Protein AF-A0A5M8RG56-F1 (afdb_monomer)

Solvent-accessible surface area (backbone atoms only — not comparable to full-atom values): 4399 Å² total; per-residue (Å²): 124,36,46,21,67,37,62,45,72,41,80,87,81,68,44,73,44,47,64,71,35,78,48,76,72,92,54,60,70,58,49,50,51,36,32,75,71,58,26,30,56,70,91,64,95,68,78,94,81,77,82,88,80,94,77,82,88,81,84,79,88,72,82,89,134

Foldseek 3Di:
DWAFQPWDQDPVVRDIDHHRDDDDDPDPVVVVVCVVVVGTDDPPPDDDDDDDDDDDDPPPDDDDD

Sequence (65 aa):
MYKVIVPFRDKATKKRYEKGDTFSSDNAERIAFLIEQGRLEQPTKETPKQEETKKAPSKSKKGDK

Nearest PDB structures (foldseek):
  3hxm-assembly1_A  TM=2.548E-01  e=7.254E+00  Thermus thermophilus HB27

Structure (mmCIF, N/CA/C/O backbone):
data_AF-A0A5M8RG56-F1
#
_entry.id   AF-A0A5M8RG56-F1
#
loop_
_atom_site.group_PDB
_atom_site.id
_atom_site.type_symbol
_atom_site.label_atom_id
_atom_site.label_alt_id
_atom_site.label_comp_id
_atom_site.label_asym_id
_atom_site.label_entity_id
_atom_site.label_seq_id
_atom_site.pdbx_PDB_ins_code
_atom_site.Cartn_x
_atom_site.Cartn_y
_atom_site.Cartn_z
_atom_site.occupancy
_atom_site.B_iso_or_equiv
_atom_site.auth_seq_id
_atom_site.auth_comp_id
_atom_site.auth_asym_id
_atom_site.auth_atom_id
_atom_site.pdbx_PDB_model_num
ATOM 1 N N . MET A 1 1 ? 4.318 -9.022 6.123 1.00 80.69 1 MET A N 1
ATOM 2 C CA . MET A 1 1 ? 2.997 -9.179 5.475 1.00 80.69 1 MET A CA 1
ATOM 3 C C . MET A 1 1 ? 2.081 -8.096 6.016 1.00 80.69 1 MET A C 1
ATOM 5 O O . MET A 1 1 ? 2.119 -7.863 7.215 1.00 80.69 1 MET A O 1
ATOM 9 N N . TYR A 1 2 ? 1.316 -7.430 5.152 1.00 87.50 2 TYR A N 1
ATOM 10 C CA . TYR A 1 2 ? 0.438 -6.311 5.506 1.00 87.50 2 TYR A CA 1
ATOM 11 C C . TYR A 1 2 ? -1.001 -6.653 5.157 1.00 87.50 2 TYR A C 1
ATOM 13 O O . TYR A 1 2 ? -1.260 -7.261 4.116 1.00 87.50 2 TYR A O 1
ATOM 21 N N . LYS A 1 3 ? -1.941 -6.253 6.010 1.00 89.94 3 LYS A N 1
ATOM 22 C CA . LYS A 1 3 ? -3.359 -6.466 5.743 1.00 89.94 3 LYS A CA 1
ATOM 23 C C . LYS A 1 3 ? -3.907 -5.332 4.890 1.00 89.94 3 LYS A C 1
ATOM 25 O O . LYS A 1 3 ? -3.622 -4.160 5.127 1.00 89.94 3 LYS A O 1
ATOM 30 N N . VAL A 1 4 ? -4.679 -5.687 3.875 1.00 91.12 4 VAL A N 1
ATOM 31 C CA . VAL A 1 4 ? -5.310 -4.732 2.970 1.00 91.12 4 VAL A CA 1
ATOM 32 C C . VAL A 1 4 ? -6.582 -4.221 3.628 1.00 91.12 4 VAL A C 1
ATOM 34 O O . VAL A 1 4 ? -7.496 -4.989 3.911 1.00 91.12 4 VAL A O 1
ATOM 37 N N . ILE A 1 5 ? -6.659 -2.919 3.877 1.00 90.25 5 ILE A N 1
ATOM 38 C CA . ILE A 1 5 ? -7.833 -2.287 4.496 1.00 90.25 5 ILE A CA 1
ATOM 39 C C . ILE A 1 5 ? -8.747 -1.638 3.455 1.00 90.25 5 ILE A C 1
ATOM 41 O O . ILE A 1 5 ? -9.965 -1.598 3.645 1.00 90.25 5 ILE A O 1
ATOM 45 N N . VAL A 1 6 ? -8.181 -1.217 2.318 1.00 88.62 6 VAL A N 1
ATOM 46 C CA . VAL A 1 6 ? -8.917 -0.665 1.176 1.00 88.62 6 VAL A CA 1
ATOM 47 C C . VAL A 1 6 ? -8.535 -1.435 -0.085 1.00 88.62 6 VAL A C 1
ATOM 49 O O . VAL A 1 6 ? -7.346 -1.546 -0.392 1.00 88.62 6 VAL A O 1
ATOM 52 N N . PRO A 1 7 ? -9.514 -1.947 -0.853 1.00 92.69 7 PRO A N 1
ATOM 53 C CA . PRO A 1 7 ? -9.233 -2.722 -2.049 1.00 92.69 7 PRO A CA 1
ATOM 54 C C . PRO A 1 7 ? -8.468 -1.895 -3.083 1.00 92.69 7 PRO A C 1
ATOM 56 O O . PRO A 1 7 ? -8.783 -0.732 -3.359 1.00 92.69 7 PRO A O 1
ATOM 59 N N . PHE A 1 8 ? -7.467 -2.508 -3.704 1.00 90.94 8 PHE A N 1
ATOM 60 C CA . PHE A 1 8 ? -6.652 -1.845 -4.712 1.00 90.94 8 PHE A CA 1
ATOM 61 C C . PHE A 1 8 ? -6.219 -2.791 -5.815 1.00 90.94 8 PHE A C 1
ATOM 63 O O . PHE A 1 8 ? -6.163 -4.007 -5.649 1.00 90.94 8 PHE A O 1
ATOM 70 N N . ARG A 1 9 ? -5.920 -2.212 -6.978 1.00 91.69 9 ARG A N 1
ATOM 71 C CA . ARG A 1 9 ? -5.346 -2.952 -8.094 1.00 91.69 9 ARG A CA 1
ATOM 72 C C . ARG A 1 9 ? -3.859 -2.676 -8.159 1.00 91.69 9 ARG A C 1
ATOM 74 O O . ARG A 1 9 ? -3.423 -1.547 -8.367 1.00 91.69 9 ARG A O 1
ATOM 81 N N . ASP A 1 10 ? -3.102 -3.739 -7.999 1.00 88.56 10 ASP A N 1
ATOM 82 C CA . ASP A 1 10 ? -1.671 -3.757 -8.158 1.00 88.56 10 ASP A CA 1
ATOM 83 C C . ASP A 1 10 ? -1.328 -3.663 -9.648 1.00 88.56 10 ASP A C 1
ATOM 85 O O . ASP A 1 10 ? -1.727 -4.512 -10.445 1.00 88.56 10 ASP A O 1
ATOM 89 N N . LYS A 1 11 ? -0.614 -2.609 -10.049 1.00 84.75 11 LYS A N 1
ATOM 90 C CA . LYS A 1 11 ? -0.207 -2.430 -11.451 1.00 84.75 11 LYS A CA 1
ATOM 91 C C . LYS A 1 11 ? 0.954 -3.341 -11.865 1.00 84.75 11 LYS A C 1
ATOM 93 O O . LYS A 1 11 ? 1.067 -3.641 -13.048 1.00 84.75 11 LYS A O 1
ATOM 98 N N . ALA A 1 12 ? 1.779 -3.787 -10.918 1.00 84.75 12 ALA A N 1
ATOM 99 C CA . ALA A 1 12 ? 2.954 -4.617 -11.176 1.00 84.75 12 ALA A CA 1
ATOM 100 C C . ALA A 1 12 ? 2.565 -6.089 -11.381 1.00 84.75 12 ALA A C 1
ATOM 102 O O . ALA A 1 12 ? 2.909 -6.697 -12.388 1.00 84.75 12 ALA A O 1
ATOM 103 N N . THR A 1 13 ? 1.776 -6.648 -10.464 1.00 85.88 13 THR A N 1
ATOM 104 C CA . THR A 1 13 ? 1.300 -8.039 -10.523 1.00 85.88 13 THR A CA 1
ATOM 105 C C . THR A 1 13 ? -0.009 -8.178 -11.296 1.00 85.88 13 THR A C 1
ATOM 107 O O . THR A 1 13 ? -0.452 -9.293 -11.562 1.00 85.88 13 THR A O 1
ATOM 110 N N . LYS A 1 14 ? -0.659 -7.052 -11.634 1.00 88.56 14 LYS A N 1
ATOM 111 C CA . LYS A 1 14 ? -2.007 -6.974 -12.226 1.00 88.56 14 LYS A CA 1
ATOM 112 C C . LYS A 1 14 ? -3.102 -7.596 -11.348 1.00 88.56 14 LYS A C 1
ATOM 114 O O . LYS A 1 14 ? -4.251 -7.670 -11.793 1.00 88.56 14 LYS A O 1
ATOM 119 N N . LYS A 1 15 ? -2.779 -7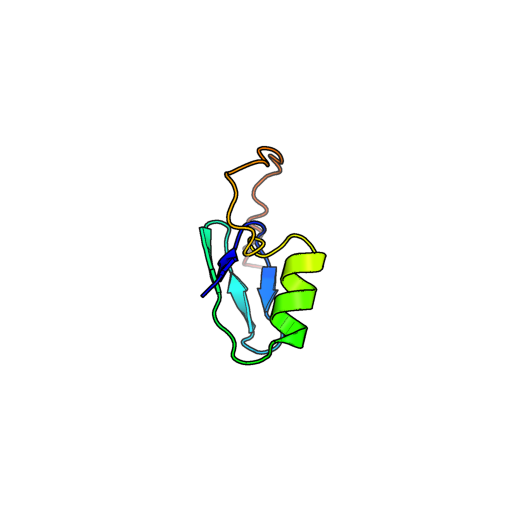.993 -10.110 1.00 90.62 15 LYS A N 1
ATOM 120 C CA . LYS A 1 15 ? -3.719 -8.576 -9.150 1.00 90.62 15 LYS A CA 1
ATOM 121 C C . LYS A 1 15 ? -4.557 -7.490 -8.487 1.00 90.62 15 LYS A C 1
ATOM 123 O O . LYS A 1 15 ? -4.110 -6.366 -8.262 1.00 90.62 15 LYS A O 1
ATOM 128 N N . ARG A 1 16 ? -5.805 -7.827 -8.187 1.00 92.12 16 ARG A N 1
ATOM 129 C CA . ARG A 1 16 ? -6.672 -7.006 -7.347 1.00 92.12 16 ARG A CA 1
ATOM 130 C C . ARG A 1 16 ? -6.645 -7.603 -5.950 1.00 92.12 16 ARG A C 1
ATOM 132 O O . ARG A 1 16 ? -6.862 -8.800 -5.819 1.00 92.12 16 ARG A O 1
ATOM 139 N N . TYR A 1 17 ? -6.372 -6.764 -4.965 1.00 92.50 17 TYR A N 1
ATOM 140 C CA . TYR A 1 17 ? -6.441 -7.114 -3.558 1.00 92.50 17 TYR A CA 1
ATOM 141 C C . TYR A 1 17 ? -7.738 -6.560 -2.981 1.00 92.50 17 TYR A C 1
ATOM 143 O O . TYR A 1 17 ? -8.097 -5.406 -3.248 1.00 92.50 17 TYR A O 1
ATOM 151 N N . GLU A 1 18 ? -8.452 -7.386 -2.230 1.00 92.50 18 GLU A N 1
ATOM 152 C CA . GLU A 1 18 ? -9.688 -7.030 -1.549 1.00 92.50 18 GLU A CA 1
ATOM 153 C C . GLU A 1 18 ? -9.438 -6.634 -0.093 1.00 92.50 18 GLU A C 1
ATOM 155 O O . GLU A 1 18 ? -8.357 -6.820 0.464 1.00 92.50 18 GLU A O 1
ATOM 160 N N . LYS A 1 19 ? -10.445 -6.034 0.544 1.00 89.25 19 LYS A N 1
ATOM 161 C CA . LYS A 1 19 ? -10.357 -5.712 1.968 1.00 89.25 19 LYS A CA 1
ATOM 162 C C . LYS A 1 19 ? -1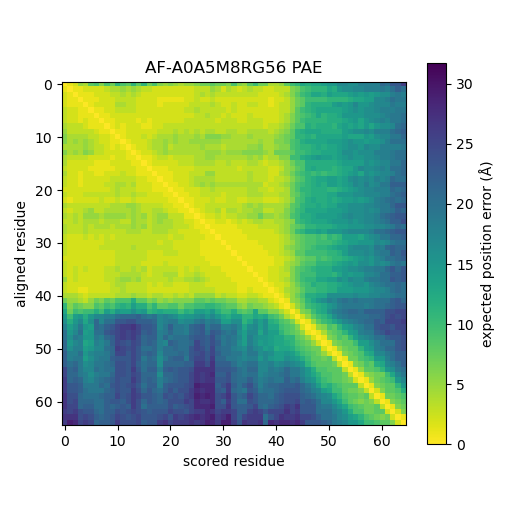0.246 -7.010 2.772 1.00 89.25 19 LYS A C 1
ATOM 164 O O . LYS A 1 19 ? -11.09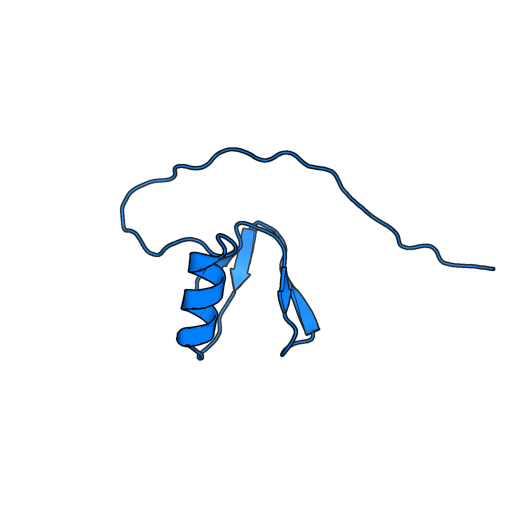9 -7.881 2.661 1.00 89.25 19 LYS A O 1
ATOM 169 N N . GLY A 1 20 ? -9.228 -7.096 3.616 1.00 87.88 20 GLY A N 1
ATOM 170 C CA . GLY A 1 20 ? -8.889 -8.271 4.409 1.00 87.88 20 GLY A CA 1
ATOM 171 C C . GLY A 1 20 ? -7.842 -9.176 3.763 1.00 87.88 20 GLY A C 1
ATOM 172 O O . GLY A 1 20 ? -7.300 -10.017 4.478 1.00 87.88 20 GLY A O 1
ATOM 173 N N . ASP A 1 21 ? -7.512 -8.981 2.479 1.00 91.06 21 ASP A N 1
ATOM 174 C CA . ASP A 1 21 ? -6.437 -9.736 1.835 1.00 91.06 21 ASP A CA 1
ATOM 175 C C . ASP A 1 21 ? -5.079 -9.431 2.461 1.00 91.06 21 ASP A C 1
ATOM 177 O O . ASP A 1 21 ? -4.857 -8.398 3.099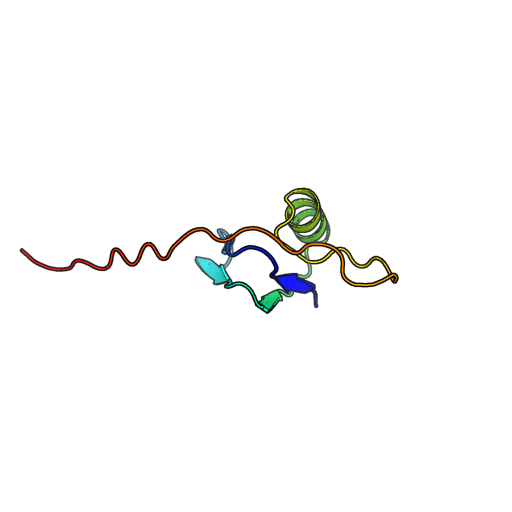 1.00 91.06 21 ASP A O 1
ATOM 181 N N . THR A 1 22 ? -4.140 -10.347 2.237 1.00 89.94 22 THR A N 1
ATOM 182 C CA . THR A 1 22 ? -2.755 -10.179 2.672 1.00 89.94 22 THR A CA 1
ATOM 183 C C . THR A 1 22 ? -1.901 -9.725 1.497 1.00 89.94 22 THR A C 1
ATOM 185 O O . THR A 1 22 ? -1.791 -10.410 0.480 1.00 89.94 22 THR A O 1
ATOM 188 N N . PHE A 1 23 ? -1.268 -8.567 1.642 1.00 88.56 23 PHE A N 1
ATOM 189 C CA . PHE A 1 23 ? -0.295 -8.046 0.697 1.00 88.56 23 PHE A CA 1
ATOM 190 C C . PHE A 1 23 ? 1.126 -8.278 1.217 1.00 88.56 23 PHE A C 1
ATOM 192 O O . PHE A 1 23 ? 1.455 -7.980 2.369 1.00 88.56 23 PHE A O 1
ATOM 199 N N . SER A 1 24 ? 1.987 -8.803 0.350 1.00 87.81 24 SER A N 1
ATOM 200 C CA . SER A 1 24 ? 3.414 -8.963 0.619 1.00 87.81 24 SER A CA 1
ATOM 201 C C . SER A 1 24 ? 4.198 -8.524 -0.606 1.00 87.81 24 SER A C 1
ATOM 203 O O . SER A 1 24 ? 3.819 -8.835 -1.734 1.00 87.81 24 SER A O 1
ATOM 205 N N . SER A 1 25 ? 5.258 -7.760 -0.378 1.00 86.56 25 SER A N 1
ATOM 206 C CA . SER A 1 25 ? 6.119 -7.199 -1.412 1.00 86.56 25 SER A CA 1
ATOM 207 C C . SER A 1 25 ? 7.460 -6.863 -0.771 1.00 86.56 25 SER A C 1
ATOM 209 O O . SER A 1 25 ? 7.477 -6.353 0.344 1.00 86.56 25 SER A O 1
ATOM 211 N N . ASP A 1 26 ? 8.563 -7.105 -1.471 1.00 89.25 26 ASP A N 1
ATOM 212 C CA . ASP A 1 26 ? 9.914 -6.785 -0.979 1.00 89.25 26 ASP A CA 1
ATOM 213 C C . ASP A 1 26 ? 10.268 -5.301 -1.164 1.00 89.25 26 ASP A C 1
ATOM 215 O O . ASP A 1 26 ? 11.207 -4.781 -0.570 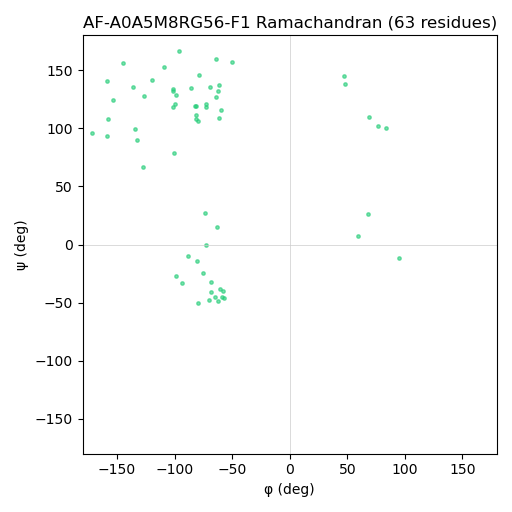1.00 89.25 26 ASP A O 1
ATOM 219 N N . ASN A 1 27 ? 9.488 -4.587 -1.980 1.00 89.62 27 ASN A N 1
ATOM 220 C CA . ASN A 1 27 ? 9.673 -3.161 -2.216 1.00 89.62 27 ASN A CA 1
ATOM 221 C C . ASN A 1 27 ? 9.081 -2.319 -1.064 1.00 89.62 27 ASN A C 1
ATOM 223 O O . ASN A 1 27 ? 7.858 -2.188 -0.943 1.00 89.62 27 ASN A O 1
ATOM 227 N N . ALA A 1 28 ? 9.956 -1.746 -0.233 1.00 88.50 28 ALA A N 1
ATOM 228 C CA . ALA A 1 28 ? 9.585 -0.946 0.934 1.00 88.50 28 ALA A CA 1
ATOM 229 C C . ALA A 1 28 ? 8.918 0.391 0.572 1.00 88.50 28 ALA A C 1
ATOM 231 O O . ALA A 1 28 ? 7.917 0.750 1.190 1.00 88.50 28 ALA A O 1
ATOM 232 N N . GLU A 1 29 ? 9.403 1.092 -0.460 1.00 90.56 29 GLU A N 1
ATOM 233 C CA . GLU A 1 29 ? 8.817 2.359 -0.935 1.00 90.56 29 GLU A CA 1
ATOM 234 C C . GLU A 1 29 ? 7.355 2.163 -1.332 1.00 90.56 29 GLU A C 1
ATOM 236 O O . GLU A 1 29 ? 6.469 2.954 -1.015 1.00 90.56 29 GLU A O 1
ATOM 241 N N . ARG A 1 30 ? 7.087 1.030 -1.979 1.00 89.31 30 ARG A N 1
ATOM 242 C CA . ARG A 1 30 ? 5.749 0.642 -2.389 1.00 89.31 30 ARG A CA 1
ATOM 243 C C . ARG A 1 30 ? 4.820 0.394 -1.209 1.00 89.31 30 ARG A C 1
ATOM 245 O O . ARG A 1 30 ? 3.661 0.802 -1.247 1.00 89.31 30 ARG A O 1
ATOM 252 N N . ILE A 1 31 ? 5.302 -0.323 -0.199 1.00 88.62 31 ILE A N 1
ATOM 253 C CA . ILE A 1 31 ? 4.535 -0.583 1.018 1.00 88.62 31 ILE A CA 1
ATOM 254 C C . ILE A 1 31 ? 4.230 0.742 1.714 1.00 88.62 31 ILE A C 1
ATOM 256 O O . ILE A 1 31 ? 3.068 0.994 2.017 1.00 88.62 31 ILE A O 1
ATOM 260 N N . ALA A 1 32 ? 5.240 1.597 1.900 1.00 90.00 32 ALA A N 1
ATOM 261 C CA . ALA A 1 32 ? 5.085 2.910 2.516 1.00 90.00 32 ALA A CA 1
ATOM 262 C C . ALA A 1 32 ? 4.053 3.761 1.765 1.00 90.00 32 ALA A C 1
ATOM 264 O O . ALA A 1 32 ? 3.121 4.262 2.384 1.00 90.00 32 ALA A O 1
ATOM 265 N N . PHE A 1 33 ? 4.126 3.809 0.432 1.00 90.38 33 PHE A N 1
ATOM 266 C CA . PHE A 1 33 ? 3.140 4.503 -0.396 1.00 90.38 33 PHE A CA 1
ATOM 267 C C . PHE A 1 33 ? 1.722 3.952 -0.197 1.00 90.38 33 PHE A C 1
ATOM 269 O O . PHE A 1 33 ? 0.768 4.708 -0.049 1.00 90.38 33 PHE A O 1
ATOM 276 N N . LEU A 1 34 ? 1.546 2.628 -0.169 1.00 90.00 34 LEU A N 1
ATOM 277 C CA . LEU A 1 34 ? 0.227 2.024 0.044 1.00 90.00 34 LEU A CA 1
ATOM 278 C C . LEU A 1 34 ? -0.310 2.261 1.464 1.00 90.00 34 LEU A C 1
ATOM 280 O O . LEU A 1 34 ? -1.523 2.370 1.635 1.00 90.00 34 LEU A O 1
ATOM 284 N N . ILE A 1 35 ? 0.568 2.340 2.461 1.00 89.00 35 ILE A N 1
ATOM 285 C CA . ILE A 1 35 ? 0.222 2.690 3.840 1.00 89.00 35 ILE A CA 1
ATOM 286 C C . ILE A 1 35 ? -0.179 4.170 3.937 1.00 89.00 35 ILE A C 1
ATOM 288 O O . ILE A 1 35 ? -1.228 4.476 4.496 1.00 89.00 35 ILE A O 1
ATOM 292 N N . GLU A 1 36 ? 0.606 5.077 3.351 1.00 88.62 36 GLU A N 1
ATOM 293 C CA . GLU A 1 36 ? 0.340 6.523 3.317 1.00 88.62 36 GLU A CA 1
ATOM 294 C C . GLU A 1 36 ? -0.981 6.833 2.601 1.00 88.62 36 GLU A C 1
ATOM 296 O O . GLU A 1 36 ? -1.771 7.659 3.046 1.00 88.62 36 GLU A O 1
ATOM 301 N N . GLN A 1 37 ? -1.279 6.092 1.532 1.00 87.62 37 GLN A N 1
ATOM 302 C CA . GLN A 1 37 ? -2.555 6.158 0.818 1.00 87.62 37 GLN A CA 1
ATOM 303 C C . GLN A 1 37 ? -3.729 5.512 1.580 1.00 87.62 37 GLN A C 1
ATOM 305 O O . GLN A 1 37 ? -4.838 5.460 1.047 1.00 87.62 37 GLN A O 1
ATOM 310 N N . GLY A 1 38 ? -3.501 4.955 2.775 1.00 87.19 38 GLY A N 1
ATOM 311 C CA . GLY A 1 38 ? -4.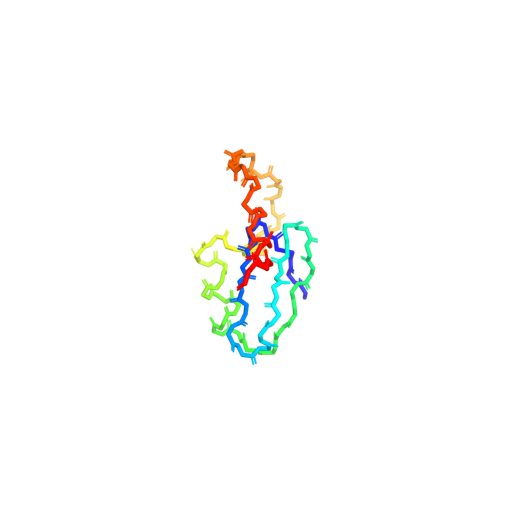530 4.302 3.588 1.00 87.19 38 GLY A CA 1
ATOM 312 C C . GLY A 1 38 ? -5.064 3.000 2.986 1.00 87.19 38 GLY A C 1
ATOM 313 O O . GLY A 1 38 ? -6.212 2.632 3.222 1.00 87.19 38 GLY A O 1
ATOM 314 N N . ARG A 1 39 ? -4.272 2.305 2.159 1.00 89.94 39 ARG A N 1
ATOM 315 C CA . ARG A 1 39 ? -4.665 1.032 1.527 1.00 89.94 39 ARG A CA 1
ATOM 316 C C . ARG A 1 39 ? -4.226 -0.193 2.313 1.00 89.94 39 ARG A C 1
ATOM 318 O O . ARG A 1 39 ? -4.933 -1.203 2.296 1.00 89.94 39 ARG A O 1
ATOM 325 N N . LEU A 1 40 ? -3.084 -0.103 2.983 1.00 90.31 40 LEU A N 1
ATOM 326 C CA . LEU A 1 40 ? -2.561 -1.132 3.876 1.00 90.31 40 LEU A CA 1
ATOM 327 C C . LEU A 1 40 ? -2.653 -0.675 5.329 1.00 90.31 40 LEU A C 1
ATOM 329 O O . LEU A 1 40 ? -2.622 0.517 5.621 1.00 90.31 40 LEU A O 1
ATOM 333 N N . GLU A 1 41 ? -2.751 -1.645 6.229 1.00 86.25 41 GLU A N 1
ATOM 334 C CA . GLU A 1 41 ? -2.680 -1.418 7.667 1.00 86.25 41 GLU A CA 1
ATOM 335 C C . GLU A 1 41 ? -1.308 -0.836 8.058 1.00 86.25 41 GLU A C 1
ATOM 337 O O . GLU A 1 41 ? -0.264 -1.336 7.624 1.00 86.25 41 GLU A O 1
ATOM 342 N N . GLN A 1 42 ? -1.312 0.231 8.865 1.00 79.94 42 GLN A N 1
ATOM 343 C CA . GLN A 1 42 ? -0.093 0.789 9.453 1.00 79.94 42 GLN A CA 1
ATOM 344 C C . GLN A 1 42 ? 0.459 -0.188 10.504 1.00 79.94 42 GLN A C 1
ATOM 346 O O . GLN A 1 42 ? -0.311 -0.672 11.330 1.00 79.94 42 GLN A O 1
ATOM 351 N N . PRO A 1 43 ? 1.777 -0.457 10.546 1.00 67.75 43 PRO A N 1
ATOM 352 C CA . PRO A 1 43 ? 2.386 -1.355 11.532 1.00 67.75 43 PRO A CA 1
ATOM 353 C C . PRO A 1 43 ? 2.479 -0.742 12.945 1.00 67.75 43 PRO A C 1
ATOM 355 O O . PRO A 1 43 ? 3.372 -1.086 13.721 1.00 67.75 43 PRO A O 1
ATOM 358 N N . THR A 1 44 ? 1.590 0.183 13.304 1.00 57.09 44 THR A N 1
ATOM 359 C CA . THR A 1 44 ? 1.545 0.771 14.641 1.00 57.09 44 THR A CA 1
ATOM 360 C C . THR A 1 44 ? 1.004 -0.258 15.624 1.00 57.09 44 THR A C 1
ATOM 362 O O . THR A 1 44 ? -0.110 -0.753 15.488 1.00 57.09 44 THR A O 1
ATOM 365 N N . LYS A 1 45 ? 1.816 -0.574 16.634 1.00 53.19 45 LYS A N 1
ATOM 366 C CA . LYS A 1 45 ? 1.575 -1.553 17.706 1.00 53.19 45 LYS A CA 1
ATOM 367 C C . LYS A 1 45 ? 0.384 -1.244 18.633 1.00 53.19 45 LYS A C 1
ATOM 369 O O . LYS A 1 45 ? 0.275 -1.862 19.685 1.00 53.19 45 LYS A O 1
ATOM 374 N N . GLU A 1 46 ? -0.519 -0.343 18.266 1.00 48.66 46 GLU A N 1
ATOM 375 C CA . GLU A 1 46 ? -1.619 0.101 19.120 1.00 48.66 46 GLU A CA 1
ATOM 376 C C . GLU A 1 46 ? -2.931 0.131 18.325 1.00 48.66 46 GLU A C 1
ATOM 378 O O . GLU A 1 46 ? -3.172 1.035 17.537 1.00 48.66 46 GLU A O 1
ATOM 383 N N . THR A 1 47 ? -3.706 -0.942 18.521 1.00 48.31 47 THR A N 1
ATOM 384 C CA . THR A 1 47 ? -5.181 -1.057 18.548 1.00 48.31 47 THR A CA 1
ATOM 385 C C . THR A 1 47 ? -6.070 -0.410 17.459 1.00 48.31 47 THR A C 1
ATOM 387 O O . THR A 1 47 ? -5.823 0.662 16.917 1.00 48.31 47 THR A O 1
ATOM 390 N N . PRO A 1 48 ? -7.188 -1.083 17.112 1.00 53.50 48 PRO A N 1
ATOM 391 C CA . PRO A 1 48 ? -7.875 -0.903 15.844 1.00 53.50 48 PRO A CA 1
ATOM 392 C C . PRO A 1 48 ? -8.767 0.335 15.893 1.00 53.50 48 PRO A C 1
ATOM 394 O O . PRO A 1 48 ? -9.831 0.327 16.510 1.00 53.50 48 PRO A O 1
ATOM 397 N N . LYS A 1 49 ? -8.377 1.402 15.203 1.00 49.78 49 LYS A N 1
ATOM 398 C CA . LYS A 1 49 ? -9.281 2.524 14.963 1.00 49.78 49 LYS A CA 1
ATOM 399 C C . LYS A 1 49 ? -9.226 2.925 13.502 1.00 49.78 49 LYS A C 1
ATOM 401 O O . LYS A 1 49 ? -8.427 3.768 13.124 1.00 49.78 49 LYS A O 1
ATOM 406 N N . GLN A 1 50 ? -10.098 2.306 12.708 1.00 50.19 50 GLN A N 1
ATOM 407 C CA . GLN A 1 50 ? -11.013 3.037 11.826 1.00 50.19 50 GLN A CA 1
ATOM 408 C C . GLN A 1 50 ? -12.026 2.080 11.185 1.00 50.19 50 GLN A C 1
ATOM 410 O O . GLN A 1 50 ? -11.803 1.400 10.182 1.00 50.19 50 GLN A O 1
ATOM 415 N N . GLU A 1 51 ? -13.171 2.039 11.857 1.00 59.16 51 GLU A N 1
ATOM 416 C CA . GLU A 1 51 ? -14.485 1.968 11.240 1.00 59.16 51 GLU A CA 1
ATOM 417 C C . GLU A 1 51 ? -14.631 3.061 10.157 1.00 59.16 51 GLU A C 1
ATOM 419 O O . GLU A 1 51 ? -13.962 4.090 10.214 1.00 59.16 51 GLU A O 1
ATOM 424 N N . GLU A 1 52 ? -15.543 2.821 9.209 1.00 53.53 52 GLU A N 1
ATOM 425 C CA . GLU A 1 52 ? -15.994 3.733 8.143 1.00 53.53 52 GLU A CA 1
ATOM 426 C C . GLU A 1 52 ? -15.114 3.775 6.871 1.00 53.53 52 GLU A C 1
ATOM 428 O O . GLU A 1 52 ? -14.089 4.428 6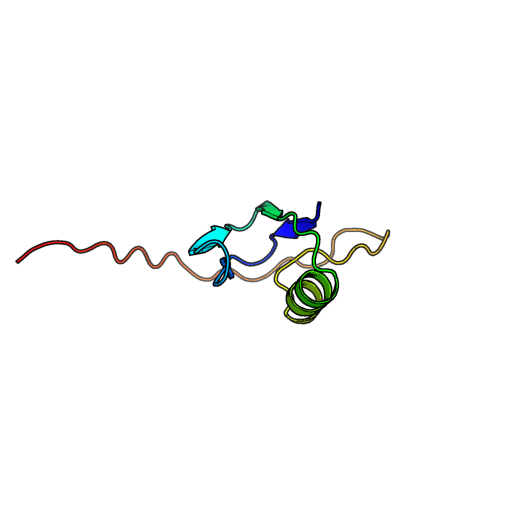.763 1.00 53.53 52 GLU A O 1
ATOM 433 N N . THR A 1 53 ? -15.488 3.092 5.790 1.00 42.09 53 THR A N 1
ATOM 434 C CA . THR A 1 53 ? -16.593 3.591 4.967 1.00 42.09 53 THR A CA 1
ATOM 435 C C . THR A 1 53 ? -17.301 2.467 4.215 1.00 42.09 53 THR A C 1
ATOM 437 O O . THR A 1 53 ? -16.730 1.721 3.418 1.00 42.09 53 THR A O 1
ATOM 440 N N . LYS A 1 54 ? -18.611 2.398 4.441 1.00 52.75 54 LYS A N 1
ATOM 441 C CA . LYS A 1 54 ? -19.583 1.798 3.533 1.00 52.75 54 LYS A CA 1
ATOM 442 C C . LYS A 1 54 ? -19.506 2.556 2.203 1.00 52.75 54 LYS A C 1
ATOM 444 O O . LYS A 1 54 ? -19.853 3.730 2.176 1.00 52.75 54 LYS A O 1
ATOM 449 N N . LYS A 1 55 ? -19.109 1.912 1.103 1.00 41.06 55 LYS A N 1
ATOM 450 C CA . LYS A 1 55 ? -19.549 2.298 -0.251 1.00 41.06 55 LYS A CA 1
ATOM 451 C C . LYS A 1 55 ? -19.392 1.135 -1.237 1.00 41.06 55 LYS A C 1
ATOM 453 O O . LYS A 1 55 ? -18.334 0.911 -1.802 1.00 41.06 55 LYS A O 1
ATOM 458 N N . ALA A 1 56 ? -20.509 0.418 -1.347 1.00 45.31 56 ALA A N 1
ATOM 459 C CA . ALA A 1 56 ? -21.137 -0.197 -2.517 1.00 45.31 56 ALA A CA 1
ATOM 460 C C . ALA A 1 56 ? -20.317 -1.053 -3.522 1.00 45.31 56 ALA A C 1
ATOM 462 O O . ALA A 1 56 ? -19.245 -0.667 -3.982 1.00 45.31 56 ALA A O 1
ATOM 463 N N . PRO A 1 57 ? -20.892 -2.188 -3.971 1.00 54.19 57 PRO A N 1
ATOM 464 C CA . PRO A 1 57 ? -20.299 -3.071 -4.962 1.00 54.19 57 PRO A CA 1
ATOM 465 C C . PRO A 1 57 ? -20.543 -2.527 -6.375 1.00 54.19 57 PRO A C 1
ATOM 467 O O . PRO A 1 57 ? -21.681 -2.469 -6.828 1.00 54.19 57 PRO A O 1
ATOM 470 N N . SER A 1 58 ? -19.496 -2.213 -7.132 1.00 43.44 58 SER A N 1
ATOM 471 C CA . SER A 1 58 ? -19.603 -2.140 -8.595 1.00 43.44 58 SER A CA 1
ATOM 472 C C . SER A 1 58 ? -19.036 -3.416 -9.208 1.00 43.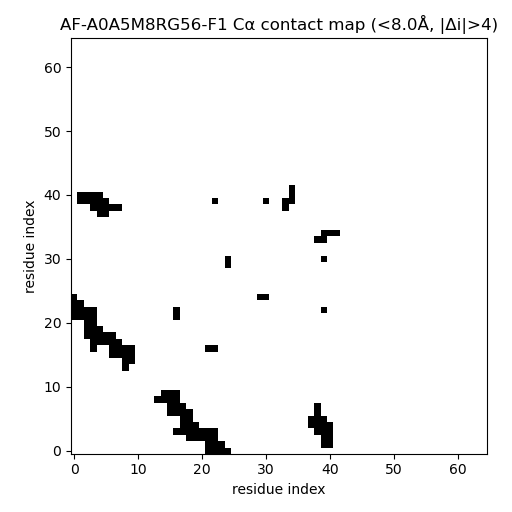44 58 SER A C 1
ATOM 474 O O . SER A 1 58 ? -17.915 -3.495 -9.714 1.00 43.44 58 SER A O 1
ATOM 476 N N . LYS A 1 59 ? -19.869 -4.461 -9.149 1.00 49.59 59 LYS A N 1
ATOM 477 C CA . LYS A 1 59 ? -19.905 -5.466 -10.209 1.00 49.59 59 LYS A CA 1
ATOM 478 C C . LYS A 1 59 ? -20.317 -4.737 -11.490 1.00 49.59 59 LYS A C 1
ATOM 480 O O . LYS A 1 59 ? -21.484 -4.407 -11.643 1.00 49.59 59 LYS A O 1
ATOM 485 N N . SER A 1 60 ? -19.382 -4.568 -12.416 1.00 41.19 60 SER A N 1
ATOM 486 C CA . SER A 1 60 ? -19.707 -4.378 -13.832 1.00 41.19 60 SER A CA 1
ATOM 487 C C . SER A 1 60 ? -18.911 -5.389 -14.650 1.00 41.19 60 SER A C 1
ATOM 489 O O . SER A 1 60 ? -17.993 -5.054 -15.388 1.00 41.19 60 SER A O 1
ATOM 491 N N . LYS A 1 61 ? -19.256 -6.667 -14.453 1.00 49.06 61 LYS A N 1
ATOM 492 C CA . LYS A 1 61 ? -19.200 -7.677 -15.513 1.00 49.06 61 LYS A CA 1
ATOM 493 C C . LYS A 1 61 ? -20.490 -7.513 -16.330 1.00 49.06 61 LYS A C 1
ATOM 495 O O . LYS A 1 61 ? -21.566 -7.797 -15.814 1.00 49.06 61 LYS A O 1
ATOM 500 N N . LYS A 1 62 ? -20.365 -7.047 -17.567 1.00 39.75 62 LYS A N 1
ATOM 501 C CA . LYS A 1 62 ? -21.292 -7.242 -18.695 1.00 39.75 62 LYS A CA 1
ATOM 502 C C . LYS A 1 62 ? -20.417 -6.998 -19.934 1.00 39.75 62 LYS A C 1
ATOM 504 O O . LYS A 1 62 ? -19.911 -5.894 -20.069 1.00 39.75 62 LYS A O 1
ATOM 509 N N . GLY A 1 63 ? -20.024 -7.973 -20.750 1.00 56.19 63 GLY A N 1
ATOM 510 C CA . GLY A 1 63 ? -20.696 -9.230 -21.063 1.00 56.19 63 GLY A CA 1
ATOM 511 C C . GLY A 1 63 ? -21.846 -8.955 -22.028 1.00 56.19 63 GLY A C 1
ATOM 512 O O . GLY A 1 63 ? -22.883 -8.480 -21.574 1.00 56.19 63 GLY A O 1
ATOM 513 N N . ASP A 1 64 ? -21.592 -9.260 -23.301 1.00 54.44 64 ASP A N 1
ATOM 514 C CA . ASP A 1 64 ? -22.514 -9.440 -24.431 1.00 54.44 64 ASP A CA 1
ATOM 515 C C . ASP A 1 64 ? -23.271 -8.231 -25.004 1.00 54.44 64 ASP A C 1
ATOM 517 O O . ASP A 1 64 ? -24.260 -7.759 -24.438 1.00 54.44 64 ASP A O 1
ATOM 521 N N . LYS A 1 65 ? -22.870 -7.828 -26.219 1.00 51.38 65 LYS A N 1
ATOM 522 C CA . LYS A 1 65 ? -23.693 -8.025 -27.423 1.00 51.38 65 LYS A CA 1
ATOM 523 C C . LYS A 1 65 ? -22.833 -8.029 -28.687 1.00 51.38 65 LYS A C 1
ATOM 525 O O . LYS A 1 65 ? -21.857 -7.248 -28.714 1.00 51.38 65 LYS A O 1
#

pLDDT: mean 75.25, std 18.84, range [39.75, 92.69]

Radius of gyration: 14.09 Å; Cα contacts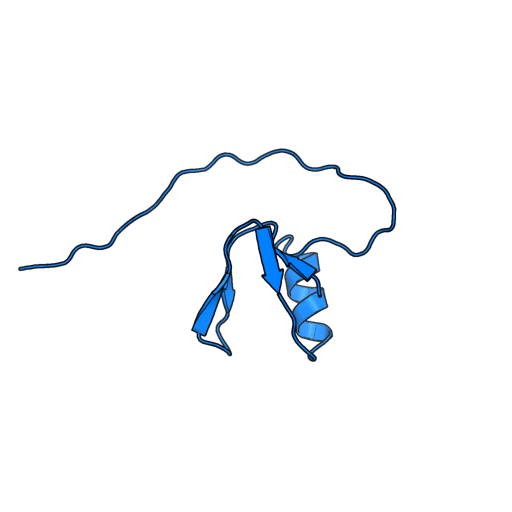 (8 Å, |Δi|>4): 65; chains: 1; bounding box: 34×17×46 Å

Mean predicted aligned error: 10.61 Å

Secondary structure (DSSP, 8-state):
-EEBSS-EE-TTT-PEEPTTPEE--S-HHHHHHHHHTTSB----SS-------------------

Organism: NCBI:txid1925020